Protein AF-A0A9D1WFT6-F1 (afdb_monomer_lite)

Organism: NCBI:txid2838490

InterPro domains:
  IPR057561 NAD glycohydrolase, translocation F5/8 type C domain [NF047619] (2-75)
  IPR057561 NAD glycohydrolase, translocation F5/8 type C domain [PF25302] (3-76)

Secondary structure (DSSP, 8-state):
---STTSSHHHHHHSBEEEEEEEEETTEEEEEE--S-SS------SS----S-EEEEEEEEEPPSS---B----------

Sequence (80 aa):
MWNKNWKDEQYYYGNNRPSSLILTLGEESWTVDFPDEWEEFGVRFTSSVQTATLKVAINGVYEGTEWDDTVIAEIGVWYE

pLDDT: mean 83.5, std 12.94, range [30.61, 95.62]

Radius of gyration: 13.92 Å; chains: 1; bounding box: 29×30×40 Å

Foldseek 3Di:
DADPQLPDPQSVQQEWEQQWKWKDFPNDIDIDGDDSDSDDDDDDDPDDGDGPDIDIDRPDTDHHDHDHDYDDRDDDDDDD

Structure (mmCIF, N/CA/C/O backbone):
data_AF-A0A9D1WFT6-F1
#
_entry.id   AF-A0A9D1WFT6-F1
#
loop_
_atom_site.group_PDB
_atom_site.id
_atom_site.type_symbol
_atom_site.label_atom_id
_atom_site.label_alt_id
_atom_site.label_comp_id
_atom_site.label_asym_id
_atom_site.label_entity_id
_atom_site.label_seq_id
_atom_site.pdbx_PDB_ins_code
_atom_site.Cartn_x
_atom_site.Cartn_y
_atom_site.Cartn_z
_atom_site.occupancy
_atom_site.B_iso_or_equiv
_atom_site.auth_seq_id
_atom_site.auth_comp_id
_atom_site.auth_asym_id
_atom_site.auth_atom_id
_atom_site.pdbx_PDB_model_num
ATOM 1 N N . MET A 1 1 ? 4.773 -21.676 -0.316 1.00 37.19 1 MET A N 1
ATOM 2 C CA . MET A 1 1 ? 5.677 -21.383 -1.448 1.00 37.19 1 MET A CA 1
ATOM 3 C C . MET A 1 1 ? 5.193 -20.091 -2.100 1.00 37.19 1 MET A C 1
ATOM 5 O O . MET A 1 1 ? 4.372 -20.164 -2.995 1.00 37.19 1 MET A O 1
ATOM 9 N N . TRP A 1 2 ? 5.618 -18.931 -1.592 1.00 30.61 2 TRP A N 1
ATOM 10 C CA . TRP A 1 2 ? 5.265 -17.596 -2.102 1.00 30.61 2 TRP A CA 1
ATOM 11 C C . TRP A 1 2 ? 6.428 -16.665 -1.741 1.00 30.61 2 TRP A C 1
ATOM 13 O O . TRP A 1 2 ? 6.623 -16.422 -0.563 1.00 30.61 2 TRP A O 1
ATOM 23 N N . ASN A 1 3 ? 7.286 -16.315 -2.709 1.00 40.00 3 ASN A N 1
ATOM 24 C CA . ASN A 1 3 ? 8.438 -15.408 -2.516 1.00 40.00 3 ASN A CA 1
ATOM 25 C C . ASN A 1 3 ? 9.057 -14.968 -3.861 1.00 40.00 3 ASN A C 1
ATOM 27 O O . ASN A 1 3 ? 10.274 -14.950 -4.017 1.00 40.00 3 ASN A O 1
ATOM 31 N N . LYS A 1 4 ? 8.246 -14.728 -4.903 1.00 47.25 4 LYS A N 1
ATOM 32 C CA . LYS A 1 4 ? 8.803 -14.460 -6.245 1.00 47.25 4 LYS A CA 1
ATOM 33 C C . LYS A 1 4 ? 9.148 -12.992 -6.502 1.00 47.25 4 LYS A C 1
ATOM 35 O O . LYS A 1 4 ? 10.133 -12.751 -7.179 1.00 47.25 4 LYS A O 1
ATOM 40 N N . ASN A 1 5 ? 8.424 -12.044 -5.910 1.00 52.34 5 ASN A N 1
ATOM 41 C CA . ASN A 1 5 ? 8.561 -10.630 -6.289 1.00 52.34 5 ASN A CA 1
ATOM 42 C C . ASN A 1 5 ? 9.637 -9.864 -5.500 1.00 52.34 5 ASN A C 1
ATOM 44 O O . ASN A 1 5 ? 10.022 -8.774 -5.886 1.00 52.34 5 ASN A O 1
ATOM 48 N N . TRP A 1 6 ? 10.174 -10.483 -4.444 1.00 60.47 6 TRP A N 1
ATOM 49 C CA . TRP A 1 6 ? 11.309 -10.006 -3.643 1.00 60.47 6 TRP A CA 1
ATOM 50 C C . TRP A 1 6 ? 12.551 -10.887 -3.859 1.00 60.47 6 TRP A C 1
ATOM 52 O O . TRP A 1 6 ? 13.386 -11.033 -2.976 1.00 60.47 6 TRP A O 1
ATOM 62 N N . LYS A 1 7 ? 12.635 -11.636 -4.965 1.00 68.00 7 LYS A N 1
ATOM 63 C CA . LYS A 1 7 ? 13.676 -12.668 -5.099 1.00 68.00 7 LYS A CA 1
ATOM 64 C C . LYS A 1 7 ? 14.975 -12.128 -5.688 1.00 68.00 7 LYS A C 1
ATOM 66 O O . LYS A 1 7 ? 16.052 -12.578 -5.301 1.00 68.00 7 LYS A O 1
ATOM 71 N N . ASP A 1 8 ? 14.854 -11.211 -6.633 1.00 73.81 8 ASP A N 1
ATOM 72 C CA . ASP A 1 8 ? 15.958 -10.589 -7.345 1.00 73.81 8 ASP A CA 1
ATOM 73 C C . ASP A 1 8 ? 15.516 -9.238 -7.926 1.00 73.81 8 ASP A C 1
ATOM 75 O O . ASP A 1 8 ? 14.329 -8.905 -7.971 1.00 73.81 8 ASP A O 1
ATOM 79 N N . GLU A 1 9 ? 16.509 -8.468 -8.360 1.00 81.31 9 GLU A N 1
ATOM 80 C CA . GLU A 1 9 ? 16.360 -7.128 -8.920 1.00 81.31 9 GLU A CA 1
ATOM 81 C C . GLU A 1 9 ? 15.401 -7.085 -10.121 1.00 81.31 9 GLU A C 1
ATOM 83 O O . GLU A 1 9 ? 14.632 -6.133 -10.265 1.00 81.31 9 GLU A O 1
ATOM 88 N N . GLN A 1 10 ? 15.400 -8.134 -10.953 1.00 82.06 10 GLN A N 1
ATOM 89 C CA . GLN A 1 10 ? 14.531 -8.213 -12.124 1.00 82.06 10 GLN A CA 1
ATOM 90 C C . GLN A 1 10 ? 13.062 -8.262 -11.705 1.00 82.06 10 GLN A C 1
ATOM 92 O O . GLN A 1 10 ? 12.247 -7.524 -12.253 1.00 82.06 10 GLN A O 1
ATOM 97 N N . TYR A 1 11 ? 12.706 -9.098 -10.728 1.00 78.88 11 TYR A N 1
ATOM 98 C CA . TYR A 1 11 ? 11.322 -9.141 -10.255 1.00 78.88 11 TYR A CA 1
ATOM 99 C C . TYR A 1 11 ? 10.922 -7.886 -9.477 1.00 78.88 11 TYR A C 1
ATOM 101 O O . TYR A 1 11 ? 9.756 -7.499 -9.535 1.00 78.88 11 TYR A O 1
ATOM 109 N N . TYR A 1 12 ? 11.854 -7.241 -8.777 1.00 82.25 12 TYR A N 1
ATOM 110 C CA . TYR A 1 12 ? 11.553 -6.013 -8.046 1.00 82.25 12 TYR A CA 1
ATOM 111 C C . TYR A 1 12 ? 11.260 -4.843 -9.001 1.00 82.25 12 TYR A C 1
ATOM 113 O O . TYR A 1 12 ? 10.164 -4.282 -8.970 1.00 82.25 12 TYR A O 1
ATOM 121 N N . TYR A 1 13 ? 12.187 -4.516 -9.908 1.00 86.38 13 TYR A N 1
ATOM 122 C CA . TYR A 1 13 ? 12.008 -3.395 -10.842 1.00 86.38 13 TYR A CA 1
ATOM 123 C C . TYR A 1 13 ? 11.112 -3.723 -12.042 1.00 86.38 13 TYR A C 1
ATOM 125 O O . TYR A 1 13 ? 10.571 -2.816 -12.676 1.00 86.38 13 TYR A O 1
ATOM 133 N N . GLY A 1 14 ? 10.918 -5.007 -12.348 1.00 86.88 14 GLY A N 1
ATOM 134 C CA . GLY A 1 14 ? 10.018 -5.444 -13.410 1.00 86.88 14 GLY A CA 1
ATOM 135 C C . GLY A 1 14 ? 8.543 -5.195 -13.098 1.00 86.88 14 GLY A C 1
ATOM 136 O O . GLY A 1 14 ? 7.782 -4.962 -14.032 1.00 86.88 14 GLY A O 1
ATOM 137 N N . ASN A 1 15 ? 8.145 -5.211 -11.821 1.00 88.00 15 ASN A N 1
ATOM 138 C CA . ASN A 1 15 ? 6.764 -4.992 -11.374 1.00 88.00 15 ASN A CA 1
ATOM 139 C C . ASN A 1 15 ? 6.508 -3.538 -10.954 1.00 88.00 15 ASN A C 1
ATOM 141 O O . ASN A 1 15 ? 7.436 -2.803 -10.602 1.00 88.00 15 ASN A O 1
ATOM 145 N N . ASN A 1 16 ? 5.228 -3.166 -10.887 1.00 90.06 16 ASN A N 1
ATOM 146 C CA . ASN A 1 16 ? 4.798 -1.943 -10.222 1.00 90.06 16 ASN A CA 1
ATOM 147 C C . ASN A 1 16 ? 5.029 -2.053 -8.710 1.00 90.06 16 ASN A C 1
ATOM 149 O O . ASN A 1 16 ? 4.609 -3.016 -8.053 1.00 90.06 16 ASN A O 1
ATOM 153 N N . ARG A 1 17 ? 5.686 -1.038 -8.149 1.00 91.31 17 ARG A N 1
ATOM 154 C CA . ARG A 1 17 ? 6.046 -0.972 -6.727 1.00 91.31 17 ARG A CA 1
ATOM 155 C C . ARG A 1 17 ? 5.209 0.114 -6.060 1.00 91.31 17 ARG A C 1
ATOM 157 O O . ARG A 1 17 ? 5.164 1.216 -6.598 1.00 91.31 17 ARG A O 1
ATOM 164 N N . PRO A 1 18 ? 4.518 -0.139 -4.939 1.00 91.31 18 PRO A N 1
ATOM 165 C CA . PRO A 1 18 ? 3.712 0.894 -4.295 1.00 91.31 18 PRO A CA 1
ATOM 166 C C . PRO A 1 18 ? 4.553 2.123 -3.926 1.00 91.31 18 PRO A C 1
ATOM 168 O O . PRO A 1 18 ? 5.533 2.001 -3.201 1.00 91.31 18 PRO A O 1
ATOM 171 N N . SER A 1 19 ? 4.153 3.302 -4.399 1.00 94.06 19 SER A N 1
ATOM 172 C CA . SER A 1 19 ? 4.756 4.584 -4.004 1.00 94.06 19 SER A CA 1
ATOM 173 C C . SER A 1 19 ? 3.921 5.306 -2.951 1.00 94.06 19 SER A C 1
ATOM 175 O O . SER A 1 19 ? 4.434 6.129 -2.199 1.00 94.06 19 SER A O 1
ATOM 177 N N . SER A 1 20 ? 2.626 4.987 -2.867 1.00 94.56 20 SER A N 1
ATOM 178 C CA . SER A 1 20 ? 1.719 5.553 -1.873 1.00 94.56 20 SER A CA 1
ATOM 179 C C . SER A 1 20 ? 0.612 4.560 -1.529 1.00 94.56 20 SER A C 1
ATOM 181 O O . SER A 1 20 ? -0.001 3.965 -2.425 1.00 94.56 20 SER A O 1
ATOM 183 N N . LEU A 1 21 ? 0.334 4.390 -0.235 1.00 94.31 21 LEU A N 1
ATOM 184 C CA . LEU A 1 21 ? -0.766 3.573 0.278 1.00 94.31 21 LEU A CA 1
ATOM 185 C C . LEU A 1 21 ? -1.741 4.428 1.088 1.00 94.31 21 LEU A C 1
ATOM 187 O O . LEU A 1 21 ? -1.339 5.295 1.862 1.00 94.31 21 LEU A O 1
ATOM 191 N N . ILE A 1 22 ? -3.029 4.116 0.977 1.00 95.62 22 ILE A N 1
ATOM 192 C CA . ILE A 1 22 ? -4.046 4.562 1.928 1.00 95.62 22 ILE A CA 1
ATOM 193 C C . ILE A 1 22 ? -4.267 3.436 2.937 1.00 95.62 22 ILE A C 1
ATOM 195 O O . ILE A 1 22 ? -4.709 2.339 2.579 1.00 95.62 22 ILE A O 1
ATOM 199 N N . LEU A 1 23 ? -3.954 3.721 4.198 1.00 93.50 23 LEU A N 1
ATOM 200 C CA . LEU A 1 23 ? -4.185 2.838 5.336 1.00 93.50 23 LEU A CA 1
ATOM 201 C C . LEU A 1 23 ? -5.444 3.303 6.059 1.00 93.50 23 LEU A C 1
ATOM 203 O O . LEU A 1 23 ? -5.512 4.456 6.475 1.00 93.50 23 LEU A O 1
ATOM 207 N N . THR A 1 24 ? -6.419 2.416 6.231 1.00 93.00 24 THR A N 1
ATOM 208 C CA . THR A 1 24 ? -7.658 2.704 6.962 1.00 93.00 24 THR A CA 1
ATOM 209 C C . THR A 1 24 ? -7.788 1.752 8.145 1.00 93.00 24 THR A C 1
ATOM 211 O O . THR A 1 24 ? -7.832 0.532 7.957 1.00 93.00 24 THR A O 1
ATOM 214 N N . LEU A 1 25 ? -7.870 2.305 9.357 1.00 90.25 25 LEU A N 1
ATOM 215 C CA . LEU A 1 25 ? -8.119 1.567 10.597 1.00 90.25 25 LEU A CA 1
ATOM 216 C C . LEU A 1 25 ? -9.408 2.093 11.234 1.00 90.25 25 LEU A C 1
ATOM 218 O O . LEU A 1 25 ? -9.460 3.224 11.707 1.00 90.25 25 LEU A O 1
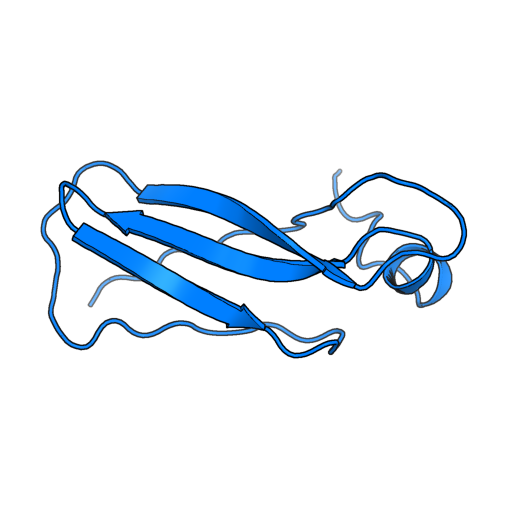ATOM 222 N N . GLY A 1 26 ? -10.459 1.271 11.241 1.00 87.88 26 GLY A N 1
ATOM 223 C CA . GLY A 1 26 ? -11.779 1.717 11.690 1.00 87.88 26 GLY A CA 1
ATOM 224 C C . GLY A 1 26 ? -12.316 2.831 10.786 1.00 87.88 26 GLY A C 1
ATOM 225 O O . GLY A 1 26 ? -12.510 2.608 9.592 1.00 87.88 26 GLY A O 1
ATOM 226 N N . GLU A 1 27 ? -12.547 4.016 11.352 1.00 88.50 27 GLU A N 1
ATOM 227 C CA . GLU A 1 27 ? -13.029 5.204 10.624 1.00 88.50 27 GLU A CA 1
ATOM 228 C C . GLU A 1 27 ? -11.900 6.164 10.213 1.00 88.50 27 GLU A C 1
ATOM 230 O O . GLU A 1 27 ? -12.129 7.114 9.463 1.00 88.50 27 GLU A O 1
ATOM 235 N N . GLU A 1 28 ? -10.674 5.921 10.674 1.00 90.38 28 GLU A N 1
ATOM 236 C CA . GLU A 1 28 ? -9.529 6.790 10.420 1.00 90.38 28 GLU A CA 1
ATOM 237 C C . GLU A 1 28 ? -8.741 6.320 9.195 1.00 90.38 28 GLU A C 1
ATOM 239 O O . GLU A 1 28 ? -8.646 5.122 8.915 1.00 90.38 28 GLU A O 1
ATOM 244 N N . SER A 1 29 ? -8.189 7.266 8.431 1.00 93.06 29 SER A N 1
ATOM 245 C CA . SER A 1 29 ? -7.392 6.974 7.237 1.00 93.06 29 SER A CA 1
ATOM 246 C C . SER A 1 29 ? -6.166 7.867 7.128 1.00 93.06 29 SER A C 1
ATOM 248 O O . SER A 1 29 ? -6.235 9.069 7.381 1.00 93.06 29 SER A O 1
ATOM 250 N N . TRP A 1 30 ? -5.065 7.278 6.673 1.00 92.88 30 TRP A N 1
ATOM 251 C CA . TRP A 1 30 ? -3.789 7.947 6.447 1.00 92.88 30 TRP A CA 1
ATOM 252 C C . TRP A 1 30 ? -3.288 7.630 5.047 1.00 92.88 30 TRP A C 1
ATOM 254 O O . TRP A 1 30 ? -3.385 6.491 4.595 1.00 92.88 30 TRP A O 1
ATOM 264 N N . THR A 1 31 ? -2.737 8.635 4.373 1.00 95.38 31 THR A N 1
ATOM 265 C CA . THR A 1 31 ? -1.920 8.421 3.175 1.00 95.38 31 THR A CA 1
ATOM 266 C C . THR A 1 31 ? -0.468 8.350 3.613 1.00 95.38 31 THR A C 1
ATOM 268 O O . THR A 1 31 ? -0.008 9.226 4.347 1.00 95.38 31 THR A O 1
ATOM 271 N N . VAL A 1 32 ? 0.219 7.290 3.208 1.00 93.50 32 VAL A N 1
ATOM 272 C CA . VAL A 1 32 ? 1.624 7.052 3.525 1.00 93.50 32 VAL A CA 1
ATOM 273 C C . VAL A 1 32 ? 2.379 6.899 2.221 1.00 93.50 32 VAL A C 1
ATOM 275 O O . VAL A 1 32 ? 2.026 6.050 1.404 1.00 93.50 32 VAL A O 1
ATOM 278 N N . ASP A 1 33 ? 3.419 7.705 2.059 1.00 93.50 33 ASP A N 1
ATOM 279 C CA . ASP A 1 33 ? 4.324 7.616 0.922 1.00 93.50 33 ASP A CA 1
ATOM 280 C C . ASP A 1 33 ? 5.487 6.680 1.257 1.00 93.50 33 ASP A C 1
ATOM 282 O O . ASP A 1 33 ? 6.009 6.689 2.376 1.00 93.50 33 ASP A O 1
ATOM 286 N N . PHE A 1 34 ? 5.866 5.863 0.280 1.00 89.81 34 PHE A N 1
ATOM 287 C CA . PHE A 1 34 ? 6.908 4.848 0.393 1.00 89.81 34 PHE A CA 1
ATOM 288 C C . PHE A 1 34 ? 8.084 5.222 -0.513 1.00 89.81 34 PHE A C 1
ATOM 290 O O . PHE A 1 34 ? 7.856 5.672 -1.638 1.00 89.81 34 PHE A O 1
ATOM 297 N N . PRO A 1 35 ? 9.334 5.047 -0.054 1.00 89.00 35 PRO A N 1
ATOM 298 C CA . PRO A 1 35 ? 10.499 5.208 -0.914 1.00 89.00 35 PRO A CA 1
ATOM 299 C C . PRO A 1 35 ? 10.568 4.078 -1.956 1.00 89.00 35 PRO A C 1
ATOM 301 O O . PRO A 1 35 ? 10.075 2.977 -1.715 1.00 89.00 35 PRO A O 1
ATOM 304 N N . ASP A 1 36 ? 11.211 4.328 -3.102 1.00 89.81 36 ASP A N 1
ATOM 305 C CA . ASP A 1 36 ? 11.502 3.282 -4.100 1.00 89.81 36 ASP A CA 1
ATOM 306 C C . ASP A 1 36 ? 12.734 2.464 -3.674 1.00 89.81 36 ASP A C 1
ATOM 308 O O . ASP A 1 36 ? 13.795 2.525 -4.296 1.00 89.81 36 ASP A O 1
ATOM 312 N N . GLU A 1 37 ? 12.618 1.753 -2.553 1.00 86.31 37 GLU A N 1
ATOM 313 C CA . GLU A 1 37 ? 13.711 1.005 -1.927 1.00 86.31 37 GLU A CA 1
ATOM 314 C C . GLU A 1 37 ? 13.307 -0.451 -1.688 1.00 86.31 37 GLU A C 1
ATOM 316 O O . GLU A 1 37 ? 12.222 -0.745 -1.190 1.00 86.31 37 GLU A O 1
ATOM 321 N N . TRP A 1 38 ? 14.208 -1.379 -2.021 1.00 85.00 38 TRP A N 1
ATOM 322 C CA . TRP A 1 38 ? 14.004 -2.818 -1.842 1.00 85.00 38 TRP A CA 1
ATOM 323 C C . TRP A 1 38 ? 14.291 -3.249 -0.388 1.00 85.00 38 TRP A C 1
ATOM 325 O O . TRP A 1 38 ? 15.103 -4.137 -0.126 1.00 85.00 38 TRP A O 1
ATOM 335 N N . GLU A 1 39 ? 13.634 -2.586 0.569 1.00 84.75 39 GLU A N 1
ATOM 336 C CA . GLU A 1 39 ? 13.766 -2.796 2.019 1.00 84.75 39 GLU A CA 1
ATOM 337 C C . GLU A 1 39 ? 12.401 -2.753 2.737 1.00 84.75 39 GLU A C 1
ATOM 339 O O . GLU A 1 39 ? 11.406 -2.259 2.205 1.00 84.75 39 GLU A O 1
ATOM 344 N N . GLU A 1 40 ? 12.318 -3.311 3.948 1.00 85.00 40 GLU A N 1
ATOM 345 C CA . GLU A 1 40 ? 11.087 -3.254 4.745 1.00 85.00 40 GLU A CA 1
ATOM 346 C C . GLU A 1 40 ? 10.820 -1.829 5.250 1.00 85.00 40 GLU A C 1
ATOM 348 O O . GLU A 1 40 ? 11.694 -1.186 5.831 1.00 85.00 40 GLU A O 1
ATOM 353 N N . PHE A 1 41 ? 9.579 -1.357 5.100 1.00 84.88 41 PHE A N 1
ATOM 354 C CA . PHE A 1 41 ? 9.173 -0.026 5.545 1.00 84.88 41 PHE A CA 1
ATOM 355 C C . PHE A 1 41 ? 8.151 -0.094 6.686 1.00 84.88 41 PHE A C 1
ATOM 357 O O . PHE A 1 41 ? 7.055 -0.639 6.539 1.00 84.88 41 PHE A O 1
ATOM 364 N N . GLY A 1 42 ? 8.504 0.489 7.834 1.00 88.00 42 GLY A N 1
ATOM 365 C CA . GLY A 1 42 ? 7.664 0.510 9.031 1.00 88.00 42 GLY A CA 1
ATOM 366 C C . GLY A 1 42 ? 6.825 1.782 9.154 1.00 88.00 42 GLY A C 1
ATOM 367 O O . GLY A 1 42 ? 7.359 2.889 9.157 1.00 88.00 42 GLY A O 1
ATOM 368 N N . VAL A 1 43 ? 5.514 1.628 9.357 1.00 87.62 43 VAL A N 1
ATOM 369 C CA . VAL A 1 43 ? 4.594 2.737 9.660 1.00 87.62 43 VAL A CA 1
ATOM 370 C C . VAL A 1 43 ? 4.187 2.676 11.129 1.00 87.62 43 VAL A C 1
ATOM 372 O O . VAL A 1 43 ? 3.623 1.680 11.579 1.00 87.62 43 VAL A O 1
ATOM 375 N N . ARG A 1 44 ? 4.439 3.754 11.881 1.00 87.69 44 ARG A N 1
ATOM 376 C CA . ARG A 1 44 ? 4.001 3.887 13.279 1.00 87.69 44 ARG A CA 1
ATOM 377 C C . ARG A 1 44 ? 2.920 4.956 13.396 1.00 87.69 44 ARG A C 1
ATOM 379 O O . ARG A 1 44 ? 3.175 6.129 13.139 1.00 87.69 44 ARG A O 1
ATOM 386 N N . PHE A 1 45 ? 1.731 4.553 13.833 1.00 83.44 45 PHE A N 1
ATOM 387 C CA . PHE A 1 45 ? 0.650 5.483 14.156 1.00 83.44 45 PHE A CA 1
ATOM 388 C C . PHE A 1 45 ? 0.941 6.206 15.477 1.00 83.44 45 PHE A C 1
ATOM 390 O O . PHE A 1 45 ? 1.506 5.630 16.409 1.00 83.44 45 PHE A O 1
ATOM 397 N N . THR A 1 46 ? 0.583 7.488 15.551 1.00 82.00 46 THR A N 1
ATOM 398 C CA . THR A 1 46 ? 0.864 8.356 16.709 1.00 82.00 46 THR A CA 1
ATOM 399 C C . THR A 1 46 ? -0.033 8.069 17.913 1.00 82.00 46 THR A C 1
ATOM 401 O O . THR A 1 46 ? 0.338 8.393 19.040 1.00 82.00 46 THR A O 1
ATOM 404 N N . SER A 1 47 ? -1.186 7.442 17.690 1.00 81.50 47 SER A N 1
ATOM 405 C CA . SER A 1 47 ? -2.124 6.989 18.717 1.00 81.50 47 SER A CA 1
ATOM 406 C C . SER A 1 47 ? -2.510 5.532 18.488 1.00 81.50 47 SER A C 1
ATOM 408 O O . SER A 1 47 ? -2.541 5.056 17.352 1.00 81.50 47 SER A O 1
ATOM 410 N N . SER A 1 48 ? -2.826 4.820 19.571 1.00 82.56 48 SER A N 1
ATOM 411 C CA . SER A 1 48 ? -3.414 3.489 19.470 1.00 82.56 48 SER A CA 1
ATOM 412 C C . SER A 1 48 ? -4.826 3.586 18.894 1.00 82.56 48 SER A C 1
ATOM 414 O O . SER A 1 48 ? -5.633 4.408 19.325 1.00 82.56 48 SER A O 1
ATOM 416 N N . VAL A 1 49 ? -5.124 2.728 17.918 1.00 84.00 49 VAL A N 1
ATOM 417 C CA . VAL A 1 49 ? -6.440 2.652 17.277 1.00 84.00 49 VAL A CA 1
ATOM 418 C C . VAL A 1 49 ? -7.043 1.295 17.601 1.00 84.00 49 VAL A C 1
ATOM 420 O O . VAL A 1 49 ? -6.525 0.257 17.189 1.00 84.00 49 VAL A O 1
ATOM 423 N N . GLN A 1 50 ? -8.143 1.286 18.353 1.00 86.81 50 GLN A N 1
ATOM 424 C CA . GLN A 1 50 ? -8.886 0.057 18.605 1.00 86.81 50 GLN A CA 1
ATOM 425 C C . GLN A 1 50 ? -9.751 -0.263 17.384 1.00 86.81 50 GLN A C 1
ATOM 427 O O . GLN A 1 50 ? -10.766 0.382 17.139 1.00 86.81 50 GLN A O 1
ATOM 432 N N . THR A 1 51 ? -9.361 -1.281 16.621 1.00 87.81 51 THR A N 1
ATOM 433 C CA . THR A 1 51 ? -10.094 -1.717 15.428 1.00 87.81 51 THR A CA 1
ATOM 434 C C . THR A 1 51 ? -10.041 -3.234 15.273 1.00 87.81 51 THR A C 1
ATOM 436 O O . THR A 1 51 ? -9.102 -3.887 15.720 1.00 87.81 51 THR A O 1
ATOM 439 N N . ALA A 1 52 ? -11.049 -3.796 14.607 1.00 88.44 52 ALA A N 1
ATOM 440 C CA . ALA A 1 52 ? -11.046 -5.185 14.148 1.00 88.44 52 ALA A CA 1
ATOM 441 C C . ALA A 1 52 ? -10.555 -5.326 12.695 1.00 88.44 52 ALA A C 1
ATOM 443 O O . ALA A 1 52 ? -10.429 -6.439 12.190 1.00 88.44 52 ALA A O 1
ATOM 444 N N . THR A 1 53 ? -10.327 -4.205 12.003 1.00 89.56 53 THR A N 1
ATOM 445 C CA . THR A 1 53 ? -10.030 -4.184 10.567 1.00 89.56 53 THR A CA 1
ATOM 446 C C . THR A 1 53 ? -8.914 -3.202 10.235 1.00 89.56 53 THR A C 1
ATOM 448 O O . THR A 1 53 ? -8.921 -2.061 10.703 1.00 89.56 53 THR A O 1
ATOM 451 N N . LEU A 1 54 ? -7.993 -3.660 9.390 1.00 90.19 54 LEU A N 1
ATOM 452 C CA . LEU A 1 54 ? -7.043 -2.843 8.647 1.00 90.19 54 LEU A CA 1
ATOM 453 C C . LEU A 1 54 ? -7.363 -3.026 7.164 1.00 90.19 54 LEU A C 1
ATOM 455 O O . LEU A 1 54 ? -7.393 -4.156 6.670 1.00 90.19 54 LEU A O 1
ATOM 459 N N . LYS A 1 55 ? -7.596 -1.925 6.456 1.00 93.31 55 LYS A N 1
ATOM 460 C CA . LYS A 1 55 ? -7.684 -1.910 4.996 1.00 93.31 55 LYS A CA 1
ATOM 461 C C . LYS A 1 55 ? -6.465 -1.187 4.442 1.00 93.31 55 LYS A C 1
ATOM 463 O O . LYS A 1 55 ? -6.125 -0.101 4.898 1.00 93.31 55 LYS A O 1
ATOM 468 N N . VAL A 1 56 ? -5.852 -1.795 3.435 1.00 93.06 56 VAL A N 1
ATOM 469 C CA . VAL A 1 56 ? -4.717 -1.237 2.700 1.00 93.06 56 VAL A CA 1
ATOM 470 C C . VAL A 1 56 ? -5.136 -1.088 1.247 1.00 93.06 56 VAL A C 1
ATOM 472 O O . VAL A 1 56 ? -5.625 -2.044 0.643 1.00 93.06 56 VAL A O 1
ATOM 475 N N . ALA A 1 57 ? -4.993 0.113 0.70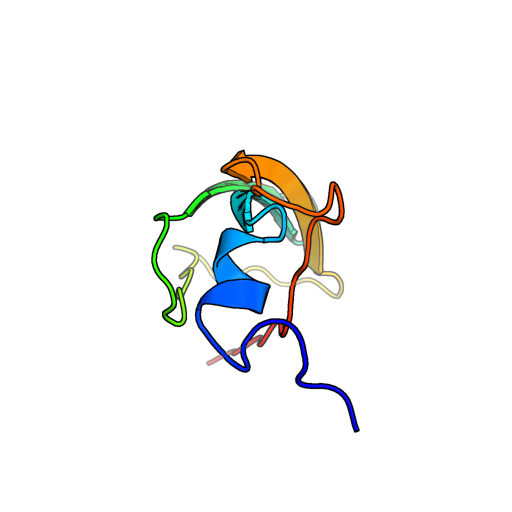1 1.00 93.25 57 ALA A N 1
ATOM 476 C CA . ALA A 1 57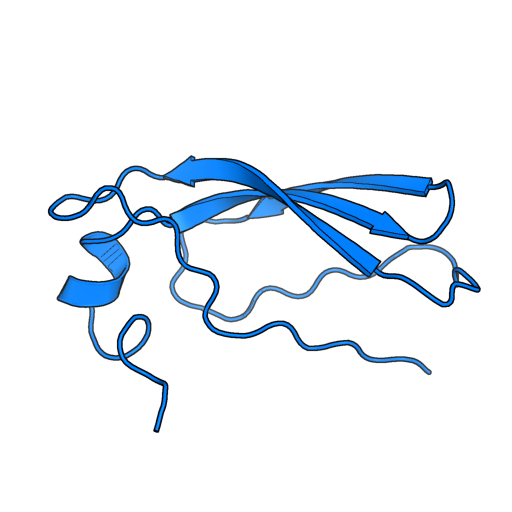 ? -5.255 0.395 -0.702 1.00 93.25 57 ALA A CA 1
ATOM 477 C C . ALA A 1 57 ? -4.020 1.028 -1.340 1.00 93.25 57 ALA A C 1
ATOM 479 O O . ALA A 1 57 ? -3.454 1.968 -0.792 1.00 93.25 57 ALA A O 1
ATOM 480 N N . ILE A 1 58 ? -3.625 0.526 -2.507 1.00 91.88 58 ILE A N 1
ATOM 481 C CA . ILE A 1 58 ? -2.599 1.166 -3.329 1.00 91.88 58 ILE A CA 1
ATOM 482 C C . ILE A 1 58 ? -3.201 2.439 -3.925 1.00 91.88 58 ILE A C 1
ATOM 484 O O . ILE A 1 58 ? -4.255 2.390 -4.557 1.00 91.88 58 ILE A O 1
ATOM 488 N N . ASN A 1 59 ? -2.537 3.566 -3.689 1.00 93.94 59 AS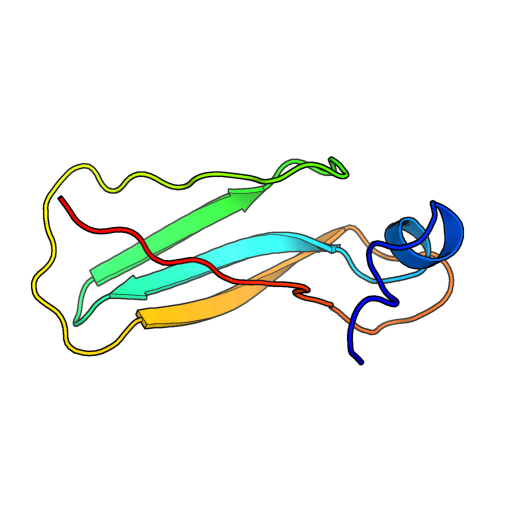N A N 1
ATOM 489 C CA . ASN A 1 59 ? -2.938 4.889 -4.167 1.00 93.94 59 ASN A CA 1
ATOM 490 C C . ASN A 1 59 ? -2.010 5.406 -5.278 1.00 93.94 59 ASN A C 1
ATOM 492 O O . ASN A 1 59 ? -2.432 6.197 -6.116 1.00 93.94 59 ASN A O 1
ATOM 496 N N . GLY A 1 60 ? -0.764 4.930 -5.309 1.00 92.38 60 GLY A N 1
ATOM 497 C CA . GLY A 1 60 ? 0.206 5.234 -6.356 1.00 92.38 60 GLY A CA 1
ATOM 498 C C . GLY A 1 60 ? 1.275 4.154 -6.470 1.00 92.38 60 GLY A C 1
ATOM 499 O O . GLY A 1 60 ? 1.491 3.384 -5.528 1.00 92.38 60 GLY A O 1
ATOM 500 N N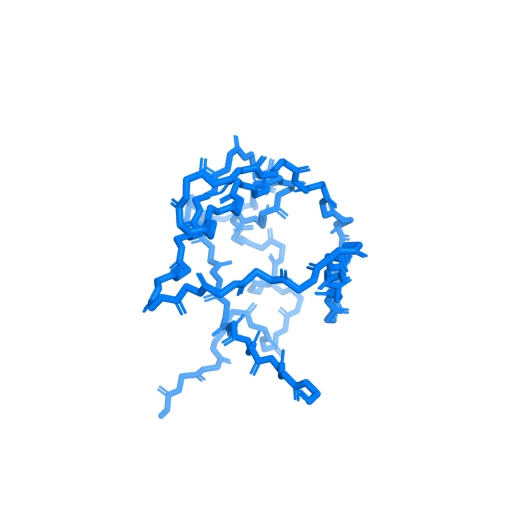 . VAL A 1 61 ? 1.940 4.110 -7.626 1.00 93.50 61 VAL A N 1
ATOM 501 C CA . VAL A 1 61 ? 3.046 3.187 -7.904 1.00 93.50 61 VAL A CA 1
ATOM 502 C C . VAL A 1 61 ? 4.243 3.905 -8.522 1.00 93.50 61 VAL A C 1
ATOM 504 O O . VAL A 1 61 ? 4.095 4.949 -9.158 1.00 93.50 61 VAL A O 1
ATOM 507 N N . TYR A 1 62 ? 5.427 3.336 -8.332 1.00 91.50 62 TYR A N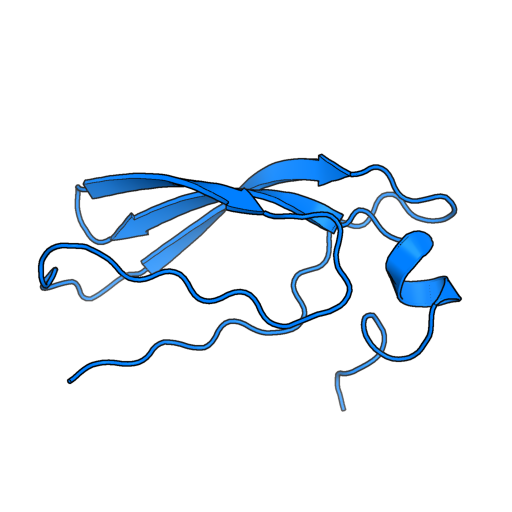 1
ATOM 508 C CA . TYR A 1 62 ? 6.542 3.462 -9.255 1.00 91.50 62 TYR A CA 1
ATOM 509 C C . TYR A 1 62 ? 6.351 2.419 -10.353 1.00 91.50 62 TYR A C 1
ATOM 511 O O . TYR A 1 62 ? 6.204 1.230 -10.058 1.00 91.50 62 TYR A O 1
ATOM 519 N N . GLU A 1 63 ? 6.333 2.876 -11.603 1.00 91.19 63 GLU A N 1
ATOM 520 C CA . GLU A 1 63 ? 6.104 2.005 -12.755 1.00 91.19 63 GLU A CA 1
ATOM 521 C C . GLU A 1 63 ? 7.218 0.950 -12.880 1.00 91.19 63 GLU A C 1
ATOM 523 O O . GLU A 1 63 ? 8.413 1.225 -12.677 1.00 91.19 63 GLU A O 1
ATOM 528 N N . GLY A 1 64 ? 6.805 -0.276 -13.184 1.00 89.75 64 GLY A N 1
ATOM 529 C CA . GLY A 1 64 ? 7.671 -1.392 -13.531 1.00 89.75 64 GLY A CA 1
ATOM 530 C C . GLY A 1 64 ? 8.157 -1.315 -14.976 1.00 89.75 64 GLY A C 1
ATOM 531 O O . GLY A 1 64 ? 7.650 -0.546 -15.792 1.00 89.75 64 GLY A O 1
ATOM 532 N N . THR A 1 65 ? 9.161 -2.125 -15.310 1.00 88.12 65 THR A N 1
ATOM 533 C CA . THR A 1 65 ? 9.702 -2.181 -16.680 1.00 88.12 65 THR A CA 1
ATOM 534 C C . THR A 1 65 ? 9.134 -3.312 -17.534 1.00 88.12 65 THR A C 1
ATOM 536 O O . THR A 1 65 ? 9.288 -3.266 -18.754 1.00 88.12 65 THR A O 1
ATOM 539 N N . GLU A 1 66 ? 8.531 -4.340 -16.927 1.00 85.44 66 GLU A N 1
ATOM 540 C CA . GLU A 1 66 ? 8.112 -5.563 -17.634 1.00 85.44 66 GLU A CA 1
ATOM 541 C C . GLU A 1 66 ? 6.639 -5.936 -17.415 1.00 85.44 66 GLU A C 1
ATOM 543 O O . GLU A 1 66 ? 5.993 -6.408 -18.354 1.00 85.44 66 GLU A O 1
ATOM 548 N N . TRP A 1 67 ? 6.101 -5.734 -16.210 1.00 82.19 67 TRP A N 1
ATOM 549 C CA . TRP A 1 67 ? 4.757 -6.167 -15.828 1.00 82.19 67 TRP A CA 1
ATOM 550 C C . TRP A 1 67 ? 3.977 -5.048 -15.134 1.00 82.19 67 TRP A C 1
ATOM 552 O O . TRP A 1 67 ? 4.501 -4.365 -14.257 1.00 82.19 67 TRP A O 1
ATOM 562 N N . ASP A 1 68 ? 2.687 -4.941 -15.462 1.00 78.00 68 ASP A N 1
ATOM 563 C CA . ASP A 1 68 ? 1.768 -3.955 -14.869 1.00 78.00 68 ASP A CA 1
ATOM 564 C C . ASP A 1 68 ? 1.258 -4.365 -13.468 1.00 78.00 68 ASP A C 1
ATOM 566 O O . ASP A 1 68 ? 0.494 -3.637 -12.823 1.00 78.00 68 ASP A O 1
ATOM 570 N N . ASP A 1 69 ? 1.654 -5.543 -12.976 1.00 76.88 69 ASP A N 1
ATOM 571 C CA . ASP A 1 69 ? 1.221 -6.057 -11.680 1.00 76.88 69 ASP A CA 1
ATOM 572 C C . ASP A 1 69 ? 1.783 -5.194 -10.547 1.00 76.88 69 ASP A C 1
ATOM 574 O O . ASP A 1 69 ? 2.995 -5.021 -10.418 1.00 76.88 69 ASP A O 1
ATOM 578 N N . THR A 1 70 ? 0.901 -4.680 -9.682 1.00 73.44 70 THR A N 1
ATOM 579 C CA . THR A 1 70 ? 1.328 -4.048 -8.427 1.00 73.44 70 THR A CA 1
ATOM 580 C C . THR A 1 70 ? 1.336 -5.068 -7.311 1.00 73.44 70 THR A C 1
ATOM 582 O O . THR A 1 70 ? 0.300 -5.650 -6.975 1.00 73.44 70 THR A O 1
ATOM 585 N N . VAL A 1 71 ? 2.506 -5.278 -6.720 1.00 75.00 71 VAL A N 1
ATOM 586 C CA . VAL A 1 71 ? 2.710 -6.386 -5.795 1.00 75.00 71 VAL A CA 1
ATOM 587 C C . VAL A 1 71 ? 2.953 -5.870 -4.386 1.00 75.00 71 VAL A C 1
ATOM 589 O O . VAL A 1 71 ? 3.807 -5.022 -4.155 1.00 75.00 71 VAL A O 1
ATOM 592 N N . ILE A 1 72 ? 2.256 -6.476 -3.427 1.00 77.62 72 ILE A N 1
ATOM 593 C CA . ILE A 1 72 ? 2.636 -6.455 -2.015 1.00 77.62 72 ILE A CA 1
ATOM 594 C C . ILE A 1 72 ? 3.053 -7.876 -1.630 1.00 77.62 72 ILE A C 1
ATOM 596 O O . ILE A 1 72 ? 2.284 -8.819 -1.824 1.00 77.62 72 ILE A O 1
ATOM 600 N N . ALA A 1 73 ? 4.281 -8.038 -1.135 1.00 73.12 73 ALA A N 1
ATOM 601 C CA . ALA A 1 73 ? 4.818 -9.347 -0.766 1.00 73.12 73 ALA A CA 1
ATOM 602 C C . ALA A 1 73 ? 4.308 -9.811 0.606 1.00 73.12 73 ALA A C 1
ATOM 604 O O . ALA A 1 73 ? 3.831 -10.938 0.736 1.00 73.12 73 ALA A O 1
ATOM 605 N N . GLU A 1 74 ? 4.375 -8.933 1.608 1.00 81.69 74 GLU A N 1
ATOM 606 C CA . GLU A 1 74 ? 3.948 -9.211 2.976 1.00 81.69 74 GLU A CA 1
ATOM 607 C C . GLU A 1 74 ? 3.403 -7.939 3.640 1.00 81.69 74 GLU A C 1
ATOM 609 O O . GLU A 1 74 ? 3.812 -6.826 3.312 1.00 81.69 74 GLU A O 1
ATOM 614 N N . ILE A 1 75 ? 2.466 -8.117 4.573 1.00 85.94 75 ILE A N 1
ATOM 615 C CA . ILE A 1 75 ? 2.027 -7.080 5.507 1.00 85.94 75 ILE A CA 1
ATOM 616 C C . ILE A 1 75 ? 2.068 -7.692 6.905 1.00 85.94 75 ILE A C 1
ATOM 618 O O . ILE A 1 75 ? 1.298 -8.606 7.208 1.00 85.94 75 ILE A O 1
ATOM 622 N N . GLY A 1 76 ? 2.950 -7.170 7.752 1.00 86.88 76 GLY A N 1
ATOM 623 C CA . GLY A 1 76 ? 2.978 -7.476 9.176 1.00 86.88 76 GLY A CA 1
ATOM 624 C C . GLY A 1 76 ? 2.217 -6.427 9.985 1.00 86.88 76 GLY A C 1
ATOM 625 O O . GLY A 1 76 ? 2.192 -5.246 9.636 1.00 86.88 76 GLY A O 1
ATOM 626 N N . VAL A 1 77 ? 1.583 -6.859 11.075 1.00 86.88 77 VAL A N 1
ATOM 627 C CA . VAL A 1 77 ? 0.912 -5.970 12.031 1.00 86.88 77 VAL A CA 1
ATOM 628 C C . VAL A 1 77 ? 1.418 -6.298 13.428 1.00 86.88 77 VAL A C 1
ATOM 630 O O . VAL A 1 77 ? 1.365 -7.451 13.856 1.00 86.88 77 VAL A O 1
ATOM 633 N N . TRP A 1 78 ? 1.882 -5.275 14.141 1.00 84.44 78 TRP A N 1
ATOM 634 C CA . TRP A 1 78 ? 2.405 -5.381 15.500 1.00 84.44 78 TRP A CA 1
ATOM 635 C C . TRP A 1 78 ? 1.587 -4.498 16.443 1.00 84.44 78 TRP A C 1
ATOM 637 O O . TRP A 1 78 ? 1.154 -3.410 16.065 1.00 84.44 78 TRP A O 1
ATOM 647 N N . TYR A 1 79 ? 1.381 -4.975 17.667 1.00 79.56 79 TYR A N 1
ATOM 648 C CA . TYR A 1 79 ? 0.736 -4.247 18.757 1.00 79.56 79 TYR A CA 1
ATOM 649 C C . TYR A 1 79 ? 1.613 -4.353 20.012 1.00 79.56 79 TYR A C 1
ATOM 651 O O . TYR A 1 79 ? 2.309 -5.356 20.187 1.00 79.56 79 TYR A O 1
ATOM 659 N N . GLU A 1 80 ? 1.606 -3.310 20.844 1.00 68.12 80 GLU A N 1
ATOM 660 C CA . GLU A 1 80 ? 2.238 -3.302 22.176 1.00 68.12 80 GLU A CA 1
ATOM 661 C C . GLU A 1 80 ? 1.230 -3.722 23.257 1.00 68.12 80 GLU A C 1
ATOM 663 O O . GLU A 1 80 ? 0.039 -3.343 23.136 1.00 68.12 80 GLU A O 1
#